Protein AF-A0A645EDQ6-F1 (afdb_monomer_lite)

Organism: NCBI:txid1076179

pLDDT: mean 96.93, std 3.88, range [60.84, 98.81]

Structure (mmCIF, N/CA/C/O backbone):
data_AF-A0A645EDQ6-F1
#
_entry.id   AF-A0A645EDQ6-F1
#
loop_
_atom_site.group_PDB
_atom_site.id
_atom_site.type_symbol
_atom_site.label_atom_id
_atom_site.label_alt_id
_atom_site.label_comp_id
_atom_site.label_asym_id
_atom_site.label_entity_id
_atom_site.label_seq_id
_atom_site.pdbx_PDB_ins_code
_atom_site.Cartn_x
_atom_site.Cartn_y
_atom_site.Cartn_z
_atom_site.occupancy
_atom_site.B_iso_or_equiv
_atom_site.auth_seq_id
_atom_site.auth_comp_id
_atom_site.auth_asym_id
_atom_site.auth_atom_id
_atom_site.pdbx_PDB_model_num
ATOM 1 N N . MET A 1 1 ? 17.575 -6.570 7.666 1.00 84.38 1 MET A N 1
ATOM 2 C CA . MET A 1 1 ? 17.408 -7.574 6.594 1.00 84.38 1 MET A CA 1
ATOM 3 C C . MET A 1 1 ? 17.799 -6.920 5.278 1.00 84.38 1 MET A C 1
ATOM 5 O O . MET A 1 1 ? 17.759 -5.696 5.226 1.00 84.38 1 MET A O 1
ATOM 9 N N . GLU A 1 2 ? 18.234 -7.679 4.274 1.00 92.69 2 GLU A N 1
ATOM 10 C CA . GLU A 1 2 ? 18.511 -7.113 2.944 1.00 92.69 2 GLU A CA 1
ATOM 11 C C . GLU A 1 2 ? 17.199 -6.675 2.265 1.00 92.69 2 GLU A C 1
ATOM 13 O O . GLU A 1 2 ? 16.146 -7.274 2.494 1.00 92.69 2 GLU A O 1
ATOM 18 N N . GLU A 1 3 ? 17.245 -5.603 1.470 1.00 94.38 3 GLU A N 1
ATOM 19 C CA . GLU A 1 3 ? 16.085 -5.091 0.729 1.00 94.38 3 GLU A CA 1
ATOM 20 C C . GLU A 1 3 ? 15.684 -6.086 -0.374 1.00 94.38 3 GLU A C 1
ATOM 22 O O . GLU A 1 3 ? 16.543 -6.594 -1.092 1.00 94.38 3 GLU A O 1
ATOM 27 N N . GLY A 1 4 ? 14.385 -6.354 -0.528 1.00 94.25 4 GLY A N 1
ATOM 28 C CA . GLY A 1 4 ? 13.875 -7.264 -1.561 1.00 94.25 4 GLY A CA 1
ATOM 29 C C . GLY A 1 4 ? 13.808 -8.743 -1.162 1.00 94.25 4 GLY A C 1
ATOM 30 O O . GLY A 1 4 ? 13.457 -9.572 -1.999 1.00 94.25 4 GLY A O 1
ATOM 31 N N . ILE A 1 5 ? 14.093 -9.096 0.099 1.00 95.44 5 ILE A N 1
ATOM 32 C CA . ILE A 1 5 ? 13.776 -10.436 0.615 1.00 95.44 5 ILE A CA 1
ATOM 33 C C . ILE A 1 5 ? 12.263 -10.655 0.533 1.00 95.44 5 ILE A C 1
ATOM 35 O O . ILE A 1 5 ? 11.482 -9.895 1.101 1.00 95.44 5 ILE A O 1
ATOM 39 N N . VAL A 1 6 ? 11.861 -11.723 -0.152 1.00 94.38 6 VAL A N 1
ATOM 40 C CA . VAL A 1 6 ? 10.461 -12.143 -0.238 1.00 94.38 6 VAL A CA 1
ATOM 41 C C . VAL A 1 6 ? 10.099 -12.912 1.027 1.00 94.38 6 VAL A C 1
ATOM 43 O O . VAL A 1 6 ? 10.784 -13.865 1.393 1.00 94.38 6 VAL A O 1
ATOM 46 N N . PHE A 1 7 ? 9.030 -12.495 1.698 1.00 94.50 7 PHE A N 1
ATOM 47 C CA . PHE A 1 7 ? 8.534 -13.182 2.888 1.00 94.50 7 PHE A CA 1
ATOM 48 C C . PHE A 1 7 ? 7.620 -14.350 2.515 1.00 94.50 7 PHE A C 1
ATOM 50 O O . PHE A 1 7 ? 6.866 -14.275 1.543 1.00 94.50 7 PHE A O 1
ATOM 57 N N . ASP A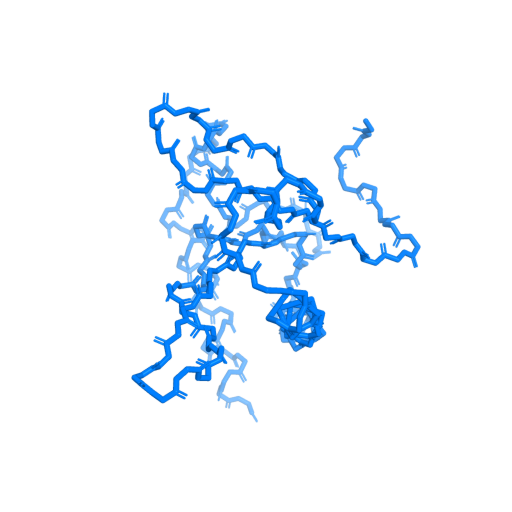 1 8 ? 7.631 -15.397 3.343 1.00 95.56 8 ASP A N 1
ATOM 58 C CA . ASP A 1 8 ? 6.741 -16.558 3.193 1.00 95.56 8 ASP A CA 1
ATOM 59 C C . ASP A 1 8 ? 5.261 -16.201 3.429 1.00 95.56 8 ASP A C 1
ATOM 61 O O . ASP A 1 8 ? 4.361 -16.916 2.987 1.00 95.56 8 ASP A O 1
ATOM 65 N N . ALA A 1 9 ? 5.001 -15.087 4.119 1.00 95.94 9 ALA A N 1
ATOM 66 C CA . ALA A 1 9 ? 3.673 -14.533 4.349 1.00 95.94 9 ALA A CA 1
ATOM 67 C C . ALA A 1 9 ? 3.719 -12.994 4.342 1.00 95.94 9 ALA A C 1
ATOM 69 O O . ALA A 1 9 ? 4.712 -12.419 4.800 1.00 95.94 9 ALA A O 1
ATOM 70 N N . PRO A 1 10 ? 2.661 -12.310 3.861 1.00 96.00 10 PRO A N 1
ATOM 71 C CA . PRO A 1 10 ? 2.576 -10.859 3.957 1.00 96.00 10 PRO A CA 1
ATOM 72 C C . PRO A 1 10 ? 2.504 -10.421 5.424 1.00 96.00 10 PRO A C 1
ATOM 74 O O . PRO A 1 10 ? 1.842 -11.052 6.251 1.00 96.00 10 PRO A O 1
ATOM 77 N N . THR A 1 11 ? 3.170 -9.317 5.739 1.00 96.31 11 THR A N 1
ATOM 78 C CA . THR A 1 11 ? 3.174 -8.703 7.070 1.00 96.31 11 THR A CA 1
ATOM 79 C C . THR A 1 11 ? 2.290 -7.462 7.091 1.00 96.31 11 THR A C 1
ATOM 81 O O . THR A 1 11 ? 2.054 -6.842 6.057 1.00 96.31 11 THR A O 1
ATOM 84 N N . ILE A 1 12 ? 1.816 -7.082 8.276 1.00 97.00 12 ILE A N 1
ATOM 85 C CA . ILE A 1 12 ? 1.085 -5.833 8.491 1.00 97.00 12 ILE A CA 1
ATOM 86 C C . ILE A 1 12 ? 1.672 -5.103 9.693 1.00 97.00 12 ILE A C 1
ATOM 88 O O . ILE A 1 12 ? 1.916 -5.705 10.739 1.00 97.00 12 ILE A O 1
ATOM 92 N N . GLU A 1 13 ? 1.873 -3.803 9.534 1.00 97.38 13 GLU A N 1
ATOM 93 C CA . GLU A 1 13 ? 2.346 -2.899 10.575 1.00 97.38 13 GLU A CA 1
ATOM 94 C C . GLU A 1 13 ? 1.354 -1.741 10.702 1.00 97.38 13 GLU A C 1
ATOM 96 O O . GLU A 1 13 ? 0.776 -1.293 9.710 1.00 97.38 13 GLU A O 1
ATOM 101 N N . PHE A 1 14 ? 1.128 -1.274 11.929 1.00 97.88 14 PHE A N 1
ATOM 102 C CA . PHE A 1 14 ? 0.345 -0.068 12.180 1.00 97.88 14 PHE A CA 1
ATOM 103 C C . PHE A 1 14 ? 1.294 1.069 12.546 1.00 97.88 14 PHE A C 1
ATOM 105 O O . PHE A 1 14 ? 2.262 0.850 13.269 1.00 97.88 14 PHE A O 1
ATOM 112 N N . SER A 1 15 ? 0.961 2.287 12.129 1.00 97.38 15 SER A N 1
ATOM 113 C CA . SER A 1 15 ? 1.644 3.511 12.558 1.00 97.38 15 SER A CA 1
ATOM 114 C C . SER A 1 15 ? 0.633 4.502 13.110 1.00 97.38 15 SER A C 1
ATOM 116 O O . SER A 1 15 ? -0.514 4.565 12.659 1.00 97.38 15 SER A O 1
ATOM 118 N N . TYR A 1 16 ? 1.047 5.277 14.106 1.00 96.94 16 TYR A N 1
ATOM 119 C CA . TYR A 1 16 ? 0.244 6.376 14.612 1.00 96.94 16 TYR A CA 1
ATOM 120 C C . TYR A 1 16 ? 0.429 7.590 13.712 1.00 96.94 16 TYR A C 1
ATOM 122 O O . TYR A 1 16 ? 1.464 8.233 13.802 1.00 96.94 16 TYR A O 1
ATOM 130 N N . LYS A 1 17 ? -0.561 7.927 12.881 1.00 95.75 17 LYS A N 1
ATOM 131 C CA . LYS A 1 17 ? -0.477 9.109 12.012 1.00 95.75 17 LYS A CA 1
ATOM 132 C C . LYS A 1 17 ? -0.396 10.394 12.843 1.00 95.75 17 LYS A C 1
ATOM 134 O O . LYS A 1 17 ? -1.396 10.847 13.404 1.00 95.75 17 LYS A O 1
ATOM 139 N N . SER A 1 18 ? 0.805 10.948 12.948 1.00 95.50 18 SER A N 1
ATOM 140 C CA . SER A 1 18 ? 1.139 12.116 13.749 1.00 95.50 18 SER A CA 1
ATOM 141 C C . SER A 1 18 ? 2.502 12.664 13.326 1.00 95.50 18 SER A C 1
ATOM 143 O O . SER A 1 18 ? 3.518 12.329 13.939 1.00 95.50 18 SER A O 1
ATOM 145 N N . ASP A 1 19 ? 2.509 13.613 12.388 1.00 92.44 19 ASP A N 1
ATOM 146 C CA . ASP A 1 19 ? 3.724 14.300 11.924 1.00 92.44 19 ASP A CA 1
ATOM 147 C C . ASP A 1 19 ? 4.631 14.817 13.066 1.00 92.44 19 ASP A C 1
ATOM 149 O O . ASP A 1 19 ? 5.844 14.636 12.985 1.00 92.44 19 ASP A O 1
ATOM 153 N N . PRO A 1 20 ? 4.114 15.393 14.181 1.00 96.81 20 PRO A N 1
ATOM 154 C CA . PRO A 1 20 ? 4.971 15.840 15.288 1.00 96.81 20 PRO A CA 1
ATOM 155 C C . PRO A 1 20 ? 5.746 14.724 16.000 1.00 96.81 20 PRO A C 1
ATOM 157 O O . PRO A 1 20 ? 6.677 15.014 16.750 1.00 96.81 20 PRO A O 1
ATOM 160 N N . LEU A 1 21 ? 5.321 13.472 15.830 1.00 95.00 21 LEU A N 1
ATOM 161 C CA . LEU A 1 21 ? 5.927 12.288 16.437 1.00 95.00 21 LEU A CA 1
ATOM 162 C C . LEU A 1 21 ? 6.636 11.402 15.407 1.00 95.00 21 LEU A C 1
ATOM 164 O O . LEU A 1 21 ? 7.135 10.351 15.798 1.00 95.00 21 LEU A O 1
ATOM 168 N N . ASP A 1 22 ? 6.686 11.829 14.142 1.00 94.31 22 ASP A N 1
ATOM 169 C CA . ASP A 1 22 ? 7.286 11.079 13.033 1.00 94.31 22 ASP A CA 1
ATOM 170 C C . ASP A 1 22 ? 6.665 9.680 12.853 1.00 94.31 22 ASP A C 1
ATOM 172 O O . ASP A 1 22 ? 7.355 8.669 12.762 1.00 94.31 22 ASP A O 1
ATOM 176 N N . ASP A 1 23 ? 5.328 9.627 12.871 1.00 96.00 23 ASP A N 1
ATOM 177 C CA . ASP A 1 23 ? 4.513 8.437 12.596 1.00 96.00 23 ASP A CA 1
ATOM 178 C C . ASP A 1 23 ? 4.974 7.134 13.289 1.00 96.00 23 ASP A C 1
ATOM 180 O O . ASP A 1 23 ? 5.244 6.122 12.627 1.00 96.00 23 ASP A O 1
ATOM 184 N N . PRO A 1 24 ? 5.057 7.102 14.634 1.00 97.19 24 PRO A N 1
ATOM 185 C CA . PRO A 1 24 ? 5.673 5.987 15.338 1.00 97.19 24 PRO A CA 1
ATOM 186 C C . PRO A 1 24 ? 4.877 4.690 15.154 1.00 97.19 24 PRO A C 1
ATOM 188 O O . PRO A 1 24 ? 3.642 4.688 15.143 1.00 97.19 24 PRO A O 1
ATOM 191 N N . LEU A 1 25 ? 5.594 3.564 15.088 1.00 97.31 25 LEU A N 1
ATOM 192 C CA . LEU A 1 25 ? 4.987 2.237 14.997 1.00 97.31 25 LEU A CA 1
ATOM 193 C C . LEU A 1 25 ? 4.080 1.940 16.199 1.00 97.31 25 LEU A C 1
ATOM 195 O O . LEU A 1 25 ? 4.419 2.179 17.362 1.00 97.31 25 LEU A O 1
ATOM 199 N N . LEU A 1 26 ? 2.940 1.325 15.903 1.00 95.81 26 LEU A N 1
ATOM 200 C CA . LEU A 1 26 ? 1.970 0.827 16.860 1.00 95.81 26 LEU A CA 1
ATOM 201 C C . LEU A 1 26 ? 1.764 -0.677 16.694 1.00 95.81 26 LEU A C 1
ATOM 203 O O . LEU A 1 26 ? 1.818 -1.240 15.605 1.00 95.81 26 LEU A O 1
ATOM 207 N N . ASN A 1 27 ? 1.429 -1.320 17.807 1.00 96.25 27 ASN A N 1
ATOM 208 C CA . ASN A 1 27 ? 0.748 -2.605 17.782 1.00 96.25 27 ASN A CA 1
ATOM 209 C C . ASN A 1 27 ? -0.740 -2.397 18.121 1.00 96.25 27 ASN A C 1
ATOM 211 O O . ASN A 1 27 ? -1.165 -1.313 18.530 1.00 96.25 27 ASN A O 1
ATOM 215 N N . GLU A 1 28 ? -1.530 -3.459 17.992 1.00 96.50 28 GLU A N 1
ATOM 216 C CA . GLU A 1 28 ? -2.964 -3.447 18.309 1.00 96.50 28 GLU A CA 1
ATOM 217 C C . GLU A 1 28 ? -3.258 -2.987 19.747 1.00 96.50 28 GLU A C 1
ATOM 219 O O . GLU A 1 28 ? -4.212 -2.247 19.978 1.00 96.50 28 GLU A O 1
ATOM 224 N N . TYR A 1 29 ? -2.416 -3.355 20.717 1.00 97.25 29 TYR A N 1
ATOM 225 C CA . TYR A 1 29 ? -2.602 -2.951 22.112 1.00 97.25 29 TYR A CA 1
ATOM 226 C C . TYR A 1 29 ? -2.453 -1.443 22.294 1.00 97.25 29 TYR A C 1
ATOM 228 O O . TYR A 1 29 ? -3.221 -0.849 23.051 1.00 97.25 29 TYR A O 1
ATOM 236 N N . HIS A 1 30 ? -1.514 -0.808 21.588 1.00 97.75 30 HIS A N 1
ATOM 237 C CA . HIS A 1 30 ? -1.392 0.646 21.601 1.00 97.75 30 HIS A CA 1
ATOM 238 C C . HIS A 1 30 ? -2.636 1.304 20.995 1.00 97.75 30 HIS A C 1
ATOM 240 O O . HIS A 1 30 ? -3.184 2.224 21.599 1.00 97.75 30 HIS A O 1
ATOM 246 N N . ALA A 1 31 ? -3.122 0.804 19.853 1.00 97.25 31 ALA A N 1
ATOM 247 C CA . ALA A 1 31 ? -4.317 1.339 19.199 1.00 97.25 31 ALA A CA 1
ATOM 248 C C . ALA A 1 31 ? -5.561 1.263 20.104 1.00 97.25 31 ALA A C 1
ATOM 250 O O . ALA A 1 31 ? -6.308 2.240 20.212 1.00 97.25 31 ALA A O 1
ATOM 251 N N . LEU A 1 32 ? -5.739 0.146 20.818 1.00 97.88 32 LEU A N 1
ATOM 252 C CA . LEU A 1 32 ? -6.819 -0.040 21.790 1.00 97.88 32 LEU A CA 1
ATOM 253 C C . LEU A 1 32 ? -6.656 0.864 23.023 1.00 97.88 32 LEU A C 1
ATOM 255 O O . LEU A 1 32 ? -7.613 1.515 23.441 1.00 97.88 32 LEU A O 1
ATOM 259 N N . ALA A 1 33 ? -5.454 0.934 23.604 1.00 97.81 33 ALA A N 1
ATOM 260 C CA . ALA A 1 33 ? -5.185 1.732 24.804 1.00 97.81 33 ALA A CA 1
ATOM 261 C C . ALA A 1 33 ? -5.366 3.239 24.559 1.00 97.81 33 ALA A C 1
ATOM 263 O O . ALA A 1 33 ? -5.902 3.950 25.410 1.00 97.81 33 ALA A O 1
ATOM 264 N N . LEU A 1 34 ? -4.968 3.706 23.374 1.00 97.31 34 LEU A N 1
ATOM 265 C CA . LEU A 1 34 ? -5.153 5.082 22.912 1.00 97.31 34 LEU A CA 1
ATOM 266 C C . LEU A 1 34 ? -6.575 5.355 22.397 1.00 97.31 34 LEU A C 1
ATOM 268 O O . LEU A 1 34 ? -6.895 6.499 22.083 1.00 97.31 34 LEU A O 1
ATOM 272 N N . LYS A 1 35 ? -7.439 4.329 22.340 1.00 97.31 35 LYS A N 1
ATOM 273 C CA . LYS A 1 35 ? -8.821 4.402 21.840 1.00 97.31 35 LYS A CA 1
ATOM 274 C C . LYS A 1 35 ? -8.912 4.929 20.403 1.00 97.31 35 LYS A C 1
ATOM 276 O O . LYS A 1 35 ? -9.859 5.633 20.062 1.00 97.31 35 LYS A O 1
ATOM 281 N N . LEU A 1 36 ? -7.929 4.586 19.569 1.00 96.56 36 LEU A N 1
ATOM 282 C CA . LEU A 1 36 ? -7.890 4.981 18.157 1.00 96.56 36 LEU A CA 1
ATOM 283 C C . LEU A 1 36 ? -8.887 4.172 17.318 1.00 96.56 36 LEU A C 1
ATOM 285 O O . LEU A 1 36 ? -9.459 4.697 16.367 1.00 96.56 36 LEU A O 1
ATOM 289 N N . ALA A 1 37 ? -9.103 2.910 17.691 1.00 97.06 37 ALA A N 1
ATOM 290 C CA . ALA A 1 37 ? -10.055 2.005 17.061 1.00 97.06 37 ALA A CA 1
ATOM 291 C C . ALA A 1 37 ? -10.526 0.939 18.062 1.00 97.06 37 ALA A C 1
ATOM 293 O O . ALA A 1 37 ?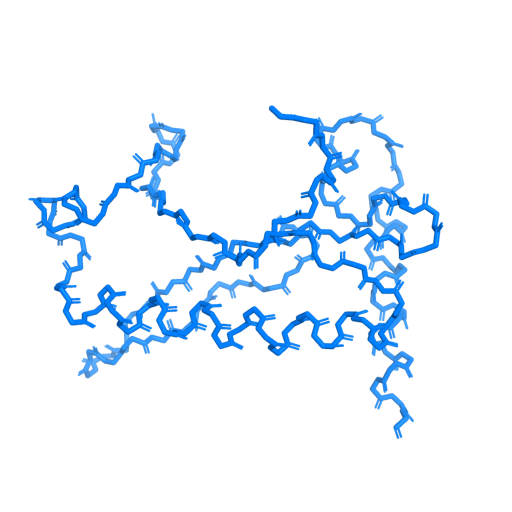 -9.825 0.642 19.036 1.00 97.06 37 ALA A O 1
ATOM 294 N N . THR A 1 38 ? -11.703 0.353 17.835 1.00 98.00 38 THR A N 1
ATOM 295 C CA . THR A 1 38 ? -12.143 -0.845 18.567 1.00 98.00 38 THR A CA 1
ATOM 296 C C . THR A 1 38 ? -11.458 -2.097 18.028 1.00 98.00 38 THR A C 1
ATOM 298 O O . THR A 1 38 ? -10.860 -2.096 16.952 1.00 98.00 38 THR A O 1
ATOM 301 N N . LYS A 1 39 ? -11.568 -3.209 18.760 1.00 98.19 39 LYS A N 1
ATOM 302 C CA . LYS A 1 39 ? -11.010 -4.488 18.314 1.00 98.19 39 LYS A CA 1
ATOM 303 C C . LYS A 1 39 ? -11.650 -4.955 17.004 1.00 98.19 39 LYS A C 1
ATOM 305 O O . LYS A 1 39 ? -10.959 -5.422 16.107 1.00 98.19 39 LYS A O 1
ATOM 310 N N . GLU A 1 40 ? -12.961 -4.789 16.878 1.00 98.31 40 GLU A N 1
ATOM 311 C CA . GLU A 1 40 ? -13.731 -5.153 15.688 1.00 98.31 40 GLU A CA 1
ATOM 312 C C . GLU A 1 40 ? -13.333 -4.301 14.474 1.00 98.31 40 GLU A C 1
ATOM 314 O O . GLU A 1 40 ? -13.209 -4.819 13.361 1.00 98.31 40 GLU A O 1
ATOM 319 N N . GLU A 1 41 ? -13.087 -3.005 14.685 1.00 98.31 41 GLU A N 1
ATOM 320 C CA . GLU A 1 41 ? -12.578 -2.102 13.650 1.00 98.31 41 GLU A CA 1
ATOM 321 C C . GLU A 1 41 ? -11.169 -2.520 13.203 1.00 98.31 41 GLU A C 1
ATOM 323 O O . GLU A 1 41 ? -10.920 -2.617 12.003 1.00 98.31 41 GLU A O 1
ATOM 328 N N . ILE A 1 42 ? -10.272 -2.850 14.140 1.00 98.25 42 ILE A N 1
ATOM 329 C CA . ILE A 1 42 ? -8.907 -3.313 13.835 1.00 98.25 42 ILE A CA 1
ATOM 330 C C . ILE A 1 42 ? -8.926 -4.614 13.022 1.00 98.25 42 ILE A C 1
ATOM 332 O O . ILE A 1 42 ? -8.219 -4.718 12.019 1.00 98.25 42 ILE A O 1
ATOM 336 N N . GLU A 1 43 ? -9.751 -5.594 13.395 1.00 98.38 43 GLU A N 1
ATOM 337 C CA . GLU A 1 43 ? -9.889 -6.838 12.625 1.00 98.38 43 GLU A CA 1
ATOM 338 C C . GLU A 1 43 ? -10.457 -6.589 11.220 1.00 98.38 43 GLU A C 1
ATOM 340 O O . GLU A 1 43 ? -10.008 -7.194 10.243 1.00 98.38 43 GLU A O 1
ATOM 345 N N . THR A 1 44 ? -11.393 -5.644 11.089 1.00 98.50 44 THR A N 1
ATOM 346 C CA . THR A 1 44 ? -11.923 -5.224 9.784 1.00 98.50 44 THR A CA 1
ATOM 347 C C . THR A 1 44 ? -10.841 -4.565 8.926 1.00 98.50 44 THR A C 1
ATOM 349 O O . THR A 1 44 ? -10.701 -4.910 7.753 1.00 98.50 44 THR A O 1
ATOM 352 N N . ILE A 1 45 ? -10.029 -3.678 9.511 1.00 98.44 45 ILE A N 1
ATOM 353 C CA . ILE A 1 45 ? -8.896 -3.026 8.840 1.00 98.44 45 ILE A CA 1
ATOM 354 C C . ILE A 1 45 ? -7.890 -4.067 8.345 1.00 98.44 45 ILE A C 1
ATOM 356 O O . ILE A 1 45 ? -7.518 -4.031 7.175 1.00 98.44 45 ILE A O 1
ATOM 360 N N . LYS A 1 46 ? -7.492 -5.034 9.187 1.00 98.31 46 LYS A N 1
ATOM 361 C CA . LYS A 1 46 ? -6.583 -6.123 8.782 1.00 98.31 46 LYS A CA 1
ATOM 362 C C . LYS A 1 46 ? -7.157 -6.906 7.606 1.00 98.31 46 LYS A C 1
ATOM 364 O O . LYS A 1 46 ? -6.472 -7.107 6.606 1.00 98.31 46 LYS A O 1
ATOM 369 N N . LYS A 1 47 ? -8.429 -7.311 7.699 1.00 98.56 47 LYS A N 1
ATOM 370 C CA . LYS A 1 47 ? -9.122 -8.036 6.627 1.00 98.56 47 LYS A CA 1
ATOM 371 C C . LYS A 1 47 ? -9.095 -7.254 5.313 1.00 98.56 47 LYS A C 1
ATOM 373 O O . LYS A 1 47 ? -8.812 -7.836 4.269 1.00 98.56 47 LYS A O 1
ATOM 378 N N . TYR A 1 48 ? -9.387 -5.956 5.353 1.00 98.62 48 TYR A N 1
ATOM 379 C CA . TYR A 1 48 ? -9.357 -5.111 4.162 1.00 98.62 48 TYR A CA 1
ATOM 380 C C . TYR A 1 48 ? -7.940 -4.909 3.633 1.00 98.62 48 TYR A C 1
ATOM 382 O O . TYR A 1 48 ? -7.747 -5.017 2.430 1.00 98.62 48 TYR A O 1
ATOM 390 N N . ALA A 1 49 ? -6.946 -4.696 4.494 1.00 98.56 49 ALA A N 1
ATOM 391 C CA . ALA A 1 49 ? -5.554 -4.539 4.081 1.00 98.56 49 ALA A CA 1
ATOM 392 C C . ALA A 1 49 ? -5.032 -5.772 3.325 1.00 98.56 49 ALA A C 1
ATOM 394 O O . ALA A 1 49 ? -4.445 -5.625 2.255 1.00 98.56 49 ALA A O 1
ATOM 395 N N . PHE A 1 50 ? -5.312 -6.986 3.815 1.00 98.56 50 PHE A N 1
ATOM 396 C CA . PHE A 1 50 ? -4.936 -8.214 3.104 1.00 98.56 50 PHE A CA 1
ATOM 397 C C . PHE A 1 50 ? -5.726 -8.411 1.801 1.00 98.56 50 PHE A C 1
ATOM 399 O O . PHE A 1 50 ? -5.143 -8.799 0.795 1.00 98.56 50 PHE A O 1
ATOM 406 N N . ALA A 1 51 ? -7.019 -8.072 1.769 1.00 98.56 51 ALA A N 1
ATOM 407 C CA . ALA A 1 51 ? -7.794 -8.126 0.527 1.00 98.56 51 ALA A CA 1
ATOM 408 C C . ALA A 1 51 ? -7.274 -7.130 -0.529 1.00 98.56 51 ALA A C 1
ATOM 410 O O . ALA A 1 51 ? -7.171 -7.469 -1.706 1.00 98.56 51 ALA A O 1
ATOM 411 N N . VAL A 1 52 ? -6.909 -5.914 -0.111 1.00 98.69 52 VAL A N 1
ATOM 412 C CA . VAL A 1 52 ? -6.288 -4.905 -0.980 1.00 98.69 52 VAL A CA 1
ATOM 413 C C . VAL A 1 52 ? -4.925 -5.387 -1.471 1.00 98.69 52 VAL A C 1
ATOM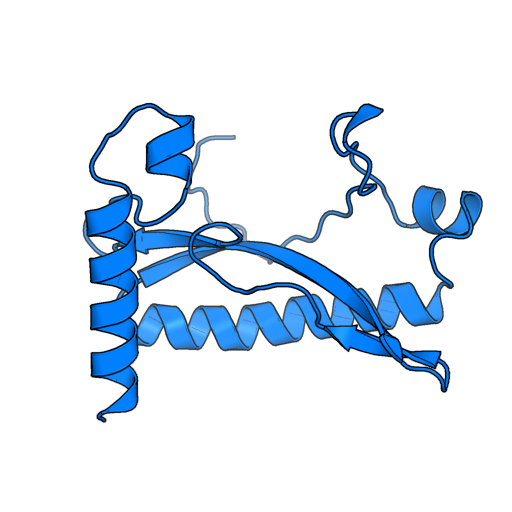 415 O O . VAL A 1 52 ? -4.647 -5.256 -2.659 1.00 98.69 52 VAL A O 1
ATOM 418 N N . ASN A 1 53 ? -4.109 -6.003 -0.606 1.00 98.62 53 ASN A N 1
ATOM 419 C CA . ASN A 1 53 ? -2.844 -6.620 -1.009 1.00 98.62 53 ASN A CA 1
ATOM 420 C C . ASN A 1 53 ? -3.049 -7.625 -2.147 1.00 98.62 53 ASN A C 1
ATOM 422 O O . ASN A 1 53 ? -2.348 -7.549 -3.150 1.00 98.62 53 ASN A O 1
ATOM 426 N N . ASP A 1 54 ? -4.008 -8.540 -2.014 1.00 98.44 54 ASP A N 1
ATOM 427 C CA . ASP A 1 54 ? -4.232 -9.583 -3.017 1.00 98.44 54 ASP A CA 1
ATOM 428 C C . ASP A 1 54 ? -4.654 -8.988 -4.368 1.00 98.44 54 ASP A C 1
ATOM 430 O O . ASP A 1 54 ? -4.120 -9.374 -5.411 1.00 98.44 54 ASP A O 1
ATOM 434 N N . VAL A 1 55 ? -5.550 -7.994 -4.346 1.00 98.44 55 VAL A N 1
ATOM 435 C CA . VAL A 1 55 ? -6.005 -7.284 -5.551 1.00 98.44 55 VAL A CA 1
ATOM 436 C C . VAL A 1 55 ? -4.862 -6.507 -6.203 1.00 98.44 55 VAL A C 1
ATOM 438 O O . VAL A 1 55 ? -4.612 -6.674 -7.396 1.00 98.44 55 VAL A O 1
ATOM 441 N N . LEU A 1 56 ? -4.145 -5.677 -5.439 1.00 98.44 56 LEU A N 1
ATOM 442 C CA . LEU A 1 56 ? -3.073 -4.841 -5.979 1.00 98.44 56 LEU A CA 1
ATOM 443 C C . LEU A 1 56 ? -1.886 -5.681 -6.452 1.00 98.44 56 LEU A C 1
ATOM 445 O O . LEU A 1 56 ? -1.298 -5.374 -7.484 1.00 98.44 56 LEU A O 1
ATOM 449 N N . LYS A 1 57 ? -1.537 -6.757 -5.741 1.00 98.06 57 LYS A N 1
ATOM 450 C CA . LYS A 1 57 ? -0.442 -7.645 -6.140 1.00 98.06 57 LYS A CA 1
ATOM 451 C C . LYS A 1 57 ? -0.734 -8.318 -7.478 1.00 98.06 57 LYS A C 1
ATOM 453 O O . LYS A 1 57 ? 0.155 -8.353 -8.327 1.00 98.06 57 LYS A O 1
ATOM 458 N N . ALA A 1 58 ? -1.952 -8.826 -7.678 1.00 98.19 58 ALA A N 1
ATOM 459 C CA . ALA A 1 58 ? -2.363 -9.399 -8.959 1.00 98.19 58 ALA A CA 1
ATOM 460 C C . ALA A 1 58 ? -2.331 -8.340 -10.072 1.00 98.19 58 ALA A C 1
ATOM 462 O O . ALA A 1 58 ? -1.643 -8.524 -11.073 1.00 98.19 58 ALA A O 1
ATOM 463 N N . PHE A 1 59 ? -2.966 -7.190 -9.834 1.00 98.38 59 PHE A N 1
ATOM 464 C CA . PHE A 1 59 ? -3.020 -6.078 -10.782 1.00 98.38 59 PHE A CA 1
ATOM 465 C C . PHE A 1 59 ? -1.631 -5.605 -11.240 1.00 98.38 59 PHE A C 1
ATOM 467 O O . PHE A 1 59 ? -1.358 -5.485 -12.436 1.00 98.38 59 PHE A O 1
ATOM 474 N N . TRP A 1 60 ? -0.717 -5.361 -10.297 1.00 98.50 60 TRP A N 1
ATOM 475 C CA . TRP A 1 60 ? 0.629 -4.902 -10.632 1.00 98.50 60 TRP A CA 1
ATOM 476 C C . TRP A 1 60 ? 1.454 -5.987 -11.323 1.00 98.50 60 TRP A C 1
ATOM 478 O O . TRP A 1 60 ? 2.205 -5.666 -12.245 1.00 98.50 60 TRP A O 1
ATOM 488 N N . THR A 1 61 ? 1.255 -7.262 -10.966 1.00 97.94 61 THR A N 1
ATOM 489 C CA . THR A 1 61 ? 1.898 -8.388 -11.662 1.00 97.94 61 THR A CA 1
ATOM 490 C C . THR A 1 61 ? 1.531 -8.395 -13.147 1.00 97.94 61 THR A C 1
ATOM 492 O O . THR A 1 61 ? 2.425 -8.502 -13.989 1.00 97.94 61 THR A O 1
ATOM 495 N N . ASP A 1 62 ? 0.254 -8.192 -13.481 1.00 97.94 62 ASP A N 1
ATOM 496 C CA . ASP A 1 62 ? -0.217 -8.117 -14.872 1.00 97.94 62 ASP A CA 1
ATOM 497 C C . ASP A 1 62 ? 0.331 -6.881 -15.609 1.00 97.94 62 ASP A C 1
ATOM 499 O O . ASP A 1 62 ? 0.566 -6.909 -16.819 1.00 97.94 62 ASP A O 1
ATOM 503 N N . CYS A 1 63 ? 0.645 -5.814 -14.870 1.00 98.25 63 CYS A N 1
ATOM 504 C CA . CYS A 1 63 ? 1.341 -4.631 -15.378 1.00 98.25 63 CYS A CA 1
ATOM 505 C C . CYS A 1 63 ? 2.871 -4.808 -15.502 1.00 98.25 63 CYS A C 1
ATOM 507 O O . CYS A 1 63 ? 3.564 -3.870 -15.908 1.00 98.25 63 CYS A O 1
ATOM 509 N N . GLY A 1 64 ? 3.437 -5.965 -15.138 1.00 98.31 64 GLY A N 1
ATOM 510 C CA . GLY A 1 64 ? 4.888 -6.183 -15.097 1.00 98.31 64 GLY A CA 1
ATOM 511 C C . GLY A 1 64 ? 5.599 -5.364 -14.013 1.00 98.31 64 GLY A C 1
ATOM 512 O O . GLY A 1 64 ? 6.738 -4.928 -14.210 1.00 98.31 64 GLY A O 1
ATOM 513 N N . VAL A 1 65 ? 4.905 -5.101 -12.906 1.00 98.69 65 VAL A N 1
ATOM 514 C CA . VAL A 1 65 ? 5.380 -4.350 -11.743 1.00 98.69 65 VAL A CA 1
ATOM 515 C C . VAL A 1 65 ? 5.268 -5.225 -10.494 1.00 98.69 65 VAL A C 1
ATOM 517 O O . VAL A 1 65 ? 4.248 -5.852 -10.221 1.00 98.69 65 VAL A O 1
ATOM 520 N N . THR A 1 66 ? 6.321 -5.247 -9.691 1.00 98.56 66 THR A N 1
ATOM 521 C CA . THR A 1 66 ? 6.329 -5.890 -8.381 1.00 98.56 66 THR A CA 1
ATOM 522 C C . THR A 1 66 ? 5.841 -4.890 -7.337 1.00 98.56 66 THR A C 1
ATOM 524 O O . THR A 1 66 ? 6.494 -3.872 -7.103 1.00 98.56 66 THR A O 1
ATOM 527 N N . LEU A 1 67 ? 4.716 -5.194 -6.686 1.00 98.62 67 LEU A N 1
ATOM 528 C CA . LEU A 1 67 ? 4.275 -4.499 -5.475 1.00 98.62 67 LEU A CA 1
ATOM 529 C C . LEU A 1 67 ? 5.118 -4.983 -4.289 1.00 98.62 67 LEU A C 1
ATOM 531 O O . LEU A 1 67 ? 4.984 -6.135 -3.874 1.00 98.62 67 LEU A O 1
ATOM 535 N N . VAL A 1 68 ? 5.996 -4.122 -3.774 1.00 98.38 68 VAL A N 1
ATOM 536 C CA . VAL A 1 68 ? 6.908 -4.460 -2.668 1.00 98.38 68 VAL A CA 1
ATOM 537 C C . VAL A 1 68 ? 6.208 -4.297 -1.325 1.00 98.38 68 VAL A C 1
ATOM 539 O O . VAL A 1 68 ? 6.184 -5.226 -0.523 1.00 98.38 68 VAL A O 1
ATOM 542 N N . ASP A 1 69 ? 5.605 -3.132 -1.108 1.00 98.62 69 ASP A N 1
ATOM 543 C CA . ASP A 1 69 ? 4.768 -2.806 0.042 1.00 98.62 69 ASP A CA 1
ATOM 544 C C . ASP A 1 69 ? 3.887 -1.590 -0.287 1.00 98.62 69 ASP A C 1
ATOM 546 O O . ASP A 1 69 ? 4.043 -0.959 -1.339 1.00 98.62 69 ASP A O 1
ATOM 550 N N . PHE A 1 70 ? 2.932 -1.282 0.589 1.00 98.69 70 PHE A N 1
ATOM 551 C CA . PHE A 1 70 ? 2.069 -0.113 0.457 1.00 98.69 70 PHE A CA 1
ATOM 552 C C . PHE A 1 70 ? 1.494 0.322 1.810 1.00 98.69 70 PHE A C 1
ATOM 554 O O . PHE A 1 70 ? 1.393 -0.468 2.750 1.00 98.69 70 PHE A O 1
ATOM 561 N N . LYS A 1 71 ? 1.085 1.590 1.894 1.00 98.56 71 LYS A N 1
ATOM 562 C CA . LYS A 1 71 ? 0.406 2.197 3.046 1.00 98.56 71 LYS A CA 1
ATOM 563 C C . LYS A 1 71 ? -1.057 2.459 2.698 1.00 98.56 71 LYS A C 1
ATOM 565 O O . LYS A 1 71 ? -1.347 3.027 1.651 1.00 98.56 71 LYS A O 1
ATOM 570 N N . LEU A 1 72 ? -1.965 2.119 3.611 1.00 98.56 72 LEU A N 1
ATOM 571 C CA . LEU A 1 72 ? -3.386 2.465 3.526 1.00 98.56 72 LEU A CA 1
ATOM 572 C C . LEU A 1 72 ? -3.795 3.363 4.690 1.00 98.56 72 LEU A C 1
ATOM 574 O O . LEU A 1 72 ? -3.241 3.261 5.785 1.00 98.56 72 LEU A O 1
ATOM 578 N N . GLU A 1 73 ? -4.826 4.172 4.475 1.00 98.38 73 GLU A N 1
ATOM 579 C CA . GLU A 1 73 ? -5.532 4.871 5.546 1.00 98.38 73 GLU A CA 1
ATOM 580 C C . GLU A 1 73 ? -7.015 4.528 5.502 1.00 98.38 73 GLU A C 1
ATOM 582 O O . GLU A 1 73 ? -7.620 4.419 4.435 1.00 98.38 73 GLU A O 1
ATOM 587 N N . PHE A 1 74 ? -7.604 4.351 6.681 1.00 98.25 74 PHE A N 1
ATOM 588 C CA . PHE A 1 74 ? -9.010 4.008 6.824 1.00 98.25 74 PHE A CA 1
ATOM 589 C C . PHE A 1 74 ? -9.738 5.111 7.577 1.00 98.25 74 PHE A C 1
ATOM 591 O O . PHE A 1 74 ? -9.240 5.652 8.564 1.00 98.25 74 PHE A O 1
ATOM 598 N N . GLY A 1 75 ? -10.940 5.418 7.107 1.00 97.25 75 GLY A N 1
ATOM 599 C CA . GLY A 1 75 ? -11.871 6.322 7.760 1.00 97.25 75 GLY A CA 1
ATOM 600 C C . GLY A 1 75 ? -13.126 5.593 8.217 1.00 97.25 75 GLY A C 1
ATOM 601 O O . GLY A 1 75 ? -13.293 4.389 8.000 1.00 97.25 75 GLY A O 1
ATOM 602 N N . LYS A 1 76 ? -14.037 6.354 8.825 1.00 97.56 76 LYS A N 1
ATOM 603 C CA . LYS A 1 76 ? -15.388 5.896 9.143 1.00 97.56 76 LYS A CA 1
ATOM 604 C C . LYS A 1 76 ? -16.418 6.768 8.455 1.00 97.56 76 LYS A C 1
ATOM 606 O O . LYS A 1 76 ? -16.315 7.994 8.477 1.00 97.56 76 LYS A O 1
ATOM 611 N N . THR A 1 77 ? -17.414 6.129 7.866 1.00 97.81 77 THR A N 1
ATOM 612 C CA . THR A 1 77 ? -18.622 6.800 7.389 1.00 97.81 77 THR A CA 1
ATOM 613 C C . THR A 1 77 ? -19.464 7.292 8.571 1.00 97.81 77 THR A C 1
ATOM 615 O O . THR A 1 77 ? -19.227 6.939 9.729 1.00 97.81 77 THR A O 1
ATOM 618 N N . SER A 1 78 ? -20.474 8.120 8.295 1.00 97.19 78 SER A N 1
ATOM 619 C CA . SER A 1 78 ? -21.350 8.700 9.326 1.00 97.19 78 SER A CA 1
ATOM 620 C C . SER A 1 78 ? -22.135 7.665 10.140 1.00 97.19 78 SER A C 1
ATOM 622 O O . SER A 1 78 ? -22.519 7.944 11.271 1.00 97.19 78 SER A O 1
ATOM 624 N N . ASP A 1 79 ? -22.386 6.487 9.570 1.00 96.56 79 ASP A N 1
ATOM 625 C CA . ASP A 1 79 ? -23.026 5.338 10.219 1.00 96.56 79 ASP A CA 1
ATOM 626 C C . ASP A 1 79 ? -22.021 4.382 10.893 1.00 96.56 79 ASP A C 1
ATOM 628 O O . ASP A 1 79 ? -22.418 3.365 11.457 1.00 96.56 79 ASP A O 1
ATOM 632 N N . GLY A 1 80 ? -20.728 4.723 10.888 1.00 95.75 80 GLY A N 1
ATOM 633 C CA . GLY A 1 80 ? -19.673 4.002 11.598 1.00 95.75 80 GLY A CA 1
ATOM 634 C C . GLY A 1 80 ? -19.007 2.874 10.811 1.00 95.75 80 GLY A C 1
ATOM 635 O O . GLY A 1 80 ? -18.169 2.174 11.378 1.00 95.75 80 GLY A O 1
ATOM 636 N N . ALA A 1 81 ? -19.327 2.686 9.527 1.00 97.75 81 ALA A N 1
ATOM 637 C CA . ALA A 1 81 ? -18.665 1.674 8.711 1.00 97.75 81 ALA A CA 1
ATOM 638 C C . ALA A 1 81 ? -17.215 2.075 8.392 1.00 97.75 81 ALA A C 1
ATOM 640 O O . ALA A 1 81 ? -16.935 3.204 7.983 1.00 97.75 81 ALA A O 1
ATOM 641 N N . VAL A 1 82 ? -16.286 1.130 8.561 1.00 98.31 82 VAL A N 1
ATOM 642 C CA . VAL A 1 82 ? -14.880 1.298 8.167 1.00 98.31 82 VAL A CA 1
ATOM 643 C C . VAL A 1 82 ? -14.783 1.297 6.644 1.00 98.31 82 VAL A C 1
ATOM 645 O O . VAL A 1 82 ? -15.300 0.391 5.988 1.00 98.31 82 VAL A O 1
ATOM 648 N N . VAL A 1 83 ? -14.083 2.283 6.086 1.00 98.31 83 VAL A N 1
ATOM 649 C CA . VAL A 1 83 ? -13.876 2.424 4.641 1.00 98.31 83 VAL A CA 1
ATOM 650 C C . VAL A 1 8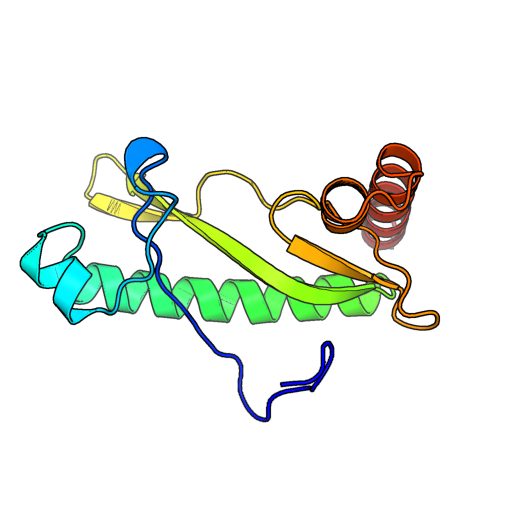3 ? -12.419 2.755 4.338 1.00 98.31 83 VAL A C 1
ATOM 652 O O . VAL A 1 83 ? -11.776 3.490 5.090 1.00 98.31 83 VAL A O 1
ATOM 655 N N . LEU A 1 84 ? -11.895 2.201 3.244 1.00 98.12 84 LEU A N 1
ATOM 656 C CA . LEU A 1 84 ? -10.603 2.612 2.699 1.00 98.12 84 LEU A CA 1
ATOM 657 C C . LEU A 1 84 ? -10.699 4.060 2.194 1.00 98.12 84 LEU A C 1
ATOM 659 O O . LEU A 1 84 ? -11.675 4.418 1.536 1.00 98.12 84 LEU A O 1
ATOM 663 N N . ALA A 1 85 ? -9.704 4.879 2.512 1.00 97.00 85 ALA A N 1
ATOM 664 C CA . ALA A 1 85 ? -9.651 6.296 2.171 1.00 97.00 85 ALA A CA 1
ATOM 665 C C . ALA A 1 85 ? -8.268 6.672 1.601 1.00 97.00 85 ALA A C 1
ATOM 667 O O . ALA A 1 85 ? -7.520 5.797 1.164 1.00 97.00 85 ALA A O 1
ATOM 668 N N . ASP A 1 86 ? -7.949 7.971 1.621 1.00 97.00 86 ASP A N 1
ATOM 669 C CA . ASP A 1 86 ? -6.691 8.546 1.125 1.00 97.00 86 ASP A CA 1
ATOM 670 C C . ASP A 1 86 ? -6.429 8.163 -0.344 1.00 97.00 86 ASP A C 1
ATOM 672 O O . ASP A 1 86 ? -7.343 8.253 -1.170 1.00 97.00 86 ASP A O 1
ATOM 676 N N . GLU A 1 87 ? -5.206 7.758 -0.686 1.00 97.75 87 GLU A N 1
ATOM 677 C CA . GLU A 1 87 ? -4.801 7.448 -2.052 1.00 97.75 87 GLU A CA 1
ATOM 678 C C . GLU A 1 87 ? -3.994 6.147 -2.165 1.00 97.75 87 GLU A C 1
ATOM 680 O O . GLU A 1 87 ? -3.272 5.733 -1.255 1.00 97.75 87 GLU A O 1
ATOM 685 N N . ILE A 1 88 ? -4.075 5.531 -3.346 1.00 97.75 88 ILE A N 1
ATOM 686 C CA . ILE A 1 88 ? -3.206 4.433 -3.776 1.00 97.75 88 ILE A CA 1
ATOM 687 C C . ILE A 1 88 ? -2.430 4.938 -4.991 1.00 97.75 88 ILE A C 1
ATOM 689 O O . ILE A 1 88 ? -2.996 5.119 -6.070 1.00 97.75 88 ILE A O 1
ATOM 693 N N . SER A 1 89 ? -1.145 5.212 -4.798 1.00 98.25 89 SER A N 1
ATOM 694 C CA . SER A 1 89 ? -0.291 5.887 -5.775 1.00 98.25 89 SER A CA 1
ATOM 695 C C . SER A 1 89 ? 1.165 5.412 -5.638 1.00 98.25 89 SER A C 1
ATOM 697 O O . SER A 1 89 ? 1.501 4.736 -4.662 1.00 98.25 89 SER A O 1
ATOM 699 N N . PRO A 1 90 ? 2.077 5.793 -6.553 1.00 98.44 90 PRO A N 1
ATOM 700 C CA . PRO A 1 90 ? 3.515 5.587 -6.348 1.00 98.44 90 PRO A CA 1
ATOM 701 C C . PRO A 1 90 ? 4.094 6.382 -5.156 1.00 98.44 90 PRO A C 1
ATOM 703 O O . PRO A 1 90 ? 5.244 6.170 -4.772 1.00 98.44 90 PRO A O 1
ATOM 706 N N . ASP A 1 91 ? 3.315 7.283 -4.544 1.00 98.12 91 ASP A N 1
ATOM 707 C CA . ASP A 1 91 ? 3.664 7.944 -3.282 1.00 98.12 91 ASP A CA 1
ATOM 708 C C . ASP A 1 91 ? 3.449 7.022 -2.070 1.00 98.12 91 ASP A C 1
ATOM 710 O O . ASP A 1 91 ? 4.241 7.061 -1.117 1.00 98.12 91 ASP A O 1
ATOM 714 N N . THR A 1 92 ? 2.403 6.187 -2.118 1.00 98.25 92 THR A N 1
ATOM 715 C CA . THR A 1 92 ? 1.975 5.297 -1.025 1.00 98.25 92 THR A CA 1
ATOM 716 C C . THR A 1 92 ? 2.293 3.820 -1.251 1.00 98.25 92 THR A C 1
ATOM 718 O O . THR A 1 92 ? 2.160 3.035 -0.314 1.00 98.25 92 THR A O 1
ATOM 721 N N . CYS A 1 93 ? 2.758 3.437 -2.441 1.00 98.69 93 CYS A N 1
ATOM 722 C CA . CYS A 1 93 ? 3.187 2.082 -2.792 1.00 98.69 93 CYS A CA 1
ATOM 723 C C . CYS A 1 93 ? 4.659 2.072 -3.213 1.00 98.69 93 CYS A C 1
ATOM 725 O O . CYS A 1 93 ? 5.063 2.907 -4.020 1.00 98.69 93 CYS A O 1
ATOM 727 N N . ARG A 1 94 ? 5.443 1.089 -2.756 1.00 98.75 94 ARG A N 1
ATOM 728 C CA . ARG A 1 94 ? 6.741 0.773 -3.370 1.00 98.75 94 ARG A CA 1
ATOM 729 C C . ARG A 1 94 ? 6.530 -0.162 -4.554 1.00 98.75 94 ARG A C 1
ATOM 731 O O . ARG A 1 94 ? 6.025 -1.275 -4.398 1.00 98.75 94 ARG A O 1
ATOM 738 N N . LEU A 1 95 ? 6.911 0.305 -5.738 1.00 98.81 95 LEU A N 1
ATOM 739 C CA . LEU A 1 95 ? 6.618 -0.323 -7.023 1.00 98.81 95 LEU A CA 1
ATOM 740 C C . LEU A 1 95 ? 7.918 -0.496 -7.787 1.00 98.81 95 LEU A C 1
ATOM 742 O O . LEU A 1 95 ? 8.578 0.489 -8.111 1.00 98.81 95 LEU A O 1
ATOM 746 N N . TRP A 1 96 ? 8.301 -1.732 -8.083 1.00 98.69 96 TRP A N 1
ATOM 747 C CA . TRP A 1 96 ? 9.528 -2.003 -8.830 1.00 98.69 96 TRP A CA 1
ATOM 748 C C . TRP A 1 96 ? 9.215 -2.626 -10.181 1.00 98.69 96 TRP A C 1
ATOM 750 O O . TRP A 1 96 ? 8.304 -3.440 -10.297 1.00 98.69 96 TRP A O 1
ATOM 760 N N . ASP A 1 97 ? 9.992 -2.303 -11.208 1.00 98.62 97 ASP A N 1
ATOM 761 C CA . ASP A 1 97 ? 9.945 -3.056 -12.456 1.00 98.62 97 ASP A CA 1
ATOM 762 C C . ASP A 1 97 ? 10.292 -4.530 -12.191 1.00 98.62 97 ASP A C 1
ATOM 764 O O . ASP A 1 97 ? 11.336 -4.837 -11.611 1.00 98.62 97 ASP A O 1
ATOM 768 N N . SER A 1 98 ? 9.440 -5.462 -12.622 1.00 98.12 98 SER A N 1
ATOM 769 C CA . SER A 1 98 ? 9.623 -6.881 -12.289 1.00 98.12 98 SER A CA 1
ATOM 770 C C . SER A 1 98 ? 10.828 -7.542 -12.965 1.00 98.12 98 SER A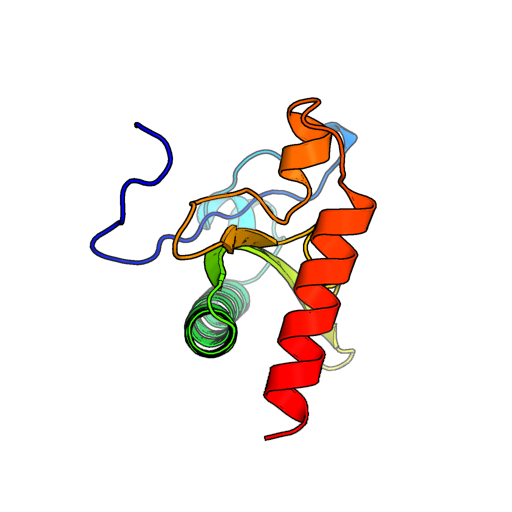 C 1
ATOM 772 O O . SER A 1 98 ? 11.192 -8.651 -12.583 1.00 98.12 98 SER A O 1
ATOM 774 N N . LYS A 1 99 ? 11.438 -6.917 -13.981 1.00 98.00 99 LYS A N 1
ATOM 775 C CA . LYS A 1 99 ? 12.597 -7.470 -14.701 1.00 98.00 99 LYS A CA 1
ATOM 776 C C . LYS A 1 99 ? 13.902 -6.822 -14.266 1.00 98.00 99 LYS A C 1
ATOM 778 O O . LYS A 1 99 ? 14.902 -7.517 -14.114 1.00 98.00 99 LYS A O 1
ATOM 783 N N . THR A 1 100 ? 13.910 -5.500 -14.129 1.00 97.94 100 THR A N 1
ATOM 784 C CA . THR A 1 100 ? 15.123 -4.726 -13.832 1.00 97.94 100 THR A CA 1
ATOM 785 C C . THR A 1 100 ? 15.266 -4.395 -12.352 1.00 97.94 100 THR A C 1
ATOM 787 O O . THR A 1 100 ? 16.350 -3.995 -11.931 1.00 97.94 100 THR A O 1
ATOM 790 N N . HIS A 1 101 ? 14.192 -4.553 -11.570 1.00 97.00 101 HIS A N 1
ATOM 791 C CA . HIS A 1 101 ? 14.068 -4.072 -10.191 1.00 97.00 101 HIS A CA 1
ATOM 792 C C . HIS A 1 101 ? 14.284 -2.555 -10.061 1.00 97.00 101 HIS A C 1
ATOM 794 O O . HIS A 1 101 ? 14.622 -2.050 -8.987 1.00 97.00 101 HIS A O 1
ATOM 800 N N . GLU A 1 102 ? 14.088 -1.812 -11.154 1.00 97.88 102 GLU A N 1
ATOM 801 C CA . GLU A 1 102 ? 14.086 -0.357 -11.119 1.00 97.88 102 GLU A CA 1
ATOM 802 C C . GLU A 1 102 ? 12.936 0.142 -10.240 1.00 97.88 102 GLU A C 1
ATOM 804 O O . GLU A 1 102 ? 11.798 -0.290 -10.393 1.00 97.88 102 GLU A O 1
ATOM 809 N N . LYS A 1 103 ? 13.234 1.074 -9.331 1.00 98.56 103 LYS A N 1
ATOM 810 C CA . LYS A 1 103 ? 12.235 1.717 -8.474 1.00 98.56 103 LYS A CA 1
ATOM 811 C C . LYS A 1 103 ? 11.398 2.686 -9.300 1.00 98.56 103 LYS A C 1
ATOM 813 O O . LYS A 1 103 ? 11.961 3.581 -9.935 1.00 98.56 103 LYS A O 1
ATOM 818 N N . LEU A 1 104 ? 10.081 2.520 -9.261 1.00 98.69 104 LEU A N 1
ATOM 819 C CA . LEU A 1 104 ? 9.086 3.310 -9.991 1.00 98.69 104 LEU A CA 1
ATOM 820 C C . LEU A 1 104 ? 8.224 4.177 -9.052 1.00 98.69 104 LEU A C 1
ATOM 822 O O . LEU A 1 104 ? 7.158 4.650 -9.435 1.00 98.69 104 LEU A O 1
ATOM 826 N N . ASP A 1 105 ? 8.685 4.371 -7.818 1.00 98.62 105 ASP A N 1
ATOM 827 C CA . ASP A 1 105 ? 7.950 5.005 -6.724 1.00 98.62 105 ASP A CA 1
ATOM 828 C C . ASP A 1 105 ? 8.736 6.144 -6.051 1.00 98.62 105 ASP A C 1
ATOM 830 O O . ASP A 1 105 ? 9.849 6.505 -6.457 1.00 98.62 105 ASP A O 1
ATOM 834 N N . LYS A 1 106 ? 8.154 6.721 -4.997 1.00 98.25 106 LYS A N 1
ATOM 835 C CA . LYS A 1 106 ? 8.720 7.843 -4.237 1.00 98.25 106 LYS A CA 1
ATOM 836 C C . LYS A 1 106 ? 10.101 7.574 -3.638 1.00 98.25 106 LYS A C 1
ATOM 838 O O . LYS A 1 106 ? 10.801 8.533 -3.307 1.00 98.25 106 LYS A O 1
ATOM 843 N N . ASP A 1 107 ? 10.563 6.325 -3.531 1.00 98.19 107 ASP A N 1
ATOM 844 C CA . ASP A 1 107 ? 11.947 6.041 -3.137 1.00 98.19 107 ASP A CA 1
ATOM 845 C C . ASP A 1 107 ? 12.970 6.694 -4.074 1.00 98.19 107 ASP A C 1
ATOM 847 O O . ASP A 1 107 ? 14.060 7.040 -3.619 1.00 98.19 107 ASP A O 1
ATOM 851 N N . ARG A 1 108 ? 12.620 6.955 -5.341 1.00 98.25 108 ARG A N 1
ATOM 852 C CA . ARG A 1 108 ? 13.486 7.727 -6.242 1.00 98.25 108 ARG A CA 1
ATOM 853 C C . ARG A 1 108 ? 13.763 9.138 -5.726 1.00 98.25 108 ARG A C 1
ATOM 855 O O . ARG A 1 108 ? 14.873 9.632 -5.890 1.00 98.25 108 ARG A O 1
ATOM 862 N N . PHE A 1 109 ? 12.774 9.768 -5.091 1.00 97.88 109 PHE A N 1
ATOM 863 C CA . PHE A 1 109 ? 12.948 11.049 -4.409 1.00 97.88 109 PHE A CA 1
ATOM 864 C C . PHE A 1 109 ? 13.697 10.864 -3.087 1.00 97.88 109 PHE A C 1
ATOM 866 O O . PHE A 1 109 ? 14.691 11.539 -2.854 1.00 97.88 109 PHE A O 1
ATOM 873 N N . ARG A 1 110 ? 13.271 9.905 -2.247 1.00 97.19 110 ARG A N 1
ATOM 874 C CA . ARG A 1 110 ? 13.866 9.678 -0.911 1.00 97.19 110 ARG A CA 1
ATOM 875 C C . ARG A 1 110 ? 15.361 9.350 -0.957 1.00 97.19 110 ARG A C 1
ATOM 877 O O . ARG A 1 110 ? 16.052 9.553 0.035 1.00 97.19 110 ARG A O 1
ATOM 884 N N . ARG A 1 111 ? 15.835 8.786 -2.070 1.00 96.62 111 ARG A N 1
ATOM 885 C CA . ARG A 1 111 ? 17.217 8.330 -2.265 1.00 96.62 111 ARG A CA 1
ATOM 886 C C . ARG A 1 111 ? 17.962 9.112 -3.354 1.00 96.62 111 ARG A C 1
ATOM 888 O O . ARG A 1 111 ? 18.954 8.605 -3.868 1.00 96.62 111 ARG A O 1
ATOM 895 N N . ASP A 1 112 ? 17.468 10.292 -3.740 1.00 96.94 112 ASP A N 1
ATOM 896 C CA . ASP A 1 112 ? 18.102 11.189 -4.719 1.00 96.94 112 ASP A CA 1
ATOM 897 C C . ASP A 1 112 ? 18.471 10.515 -6.063 1.00 96.94 112 ASP A C 1
ATOM 899 O O . ASP A 1 112 ? 19.503 10.796 -6.672 1.00 96.94 112 ASP A O 1
ATOM 903 N N . MET A 1 113 ? 17.618 9.610 -6.556 1.00 97.31 113 MET A N 1
ATOM 904 C CA . MET A 1 113 ? 17.860 8.827 -7.781 1.00 97.31 113 MET A CA 1
ATOM 905 C C . MET A 1 113 ? 17.474 9.569 -9.074 1.00 97.31 113 MET A C 1
ATOM 907 O O . MET A 1 113 ? 17.767 9.089 -10.170 1.00 97.31 113 MET A O 1
ATOM 911 N N . GLY A 1 114 ? 16.781 10.709 -8.966 1.00 96.44 114 GLY A N 1
ATOM 912 C CA . GLY A 1 114 ? 16.228 11.456 -10.104 1.00 96.44 114 GLY A CA 1
ATOM 913 C C . GLY A 1 114 ? 15.102 10.716 -10.845 1.00 96.44 114 GLY A C 1
ATOM 914 O O . GLY A 1 114 ? 14.756 9.584 -10.511 1.00 96.44 114 GLY A O 1
ATOM 915 N N . GLY A 1 115 ? 14.504 11.350 -11.861 1.00 97.25 115 GLY A N 1
ATOM 916 C CA . GLY A 1 115 ? 13.501 10.712 -12.737 1.00 97.25 115 GLY A CA 1
ATOM 917 C C . GLY A 1 115 ? 12.189 10.314 -12.046 1.00 97.25 115 GLY A C 1
ATOM 918 O O . GLY A 1 115 ? 11.580 9.318 -12.418 1.00 97.25 115 GLY A O 1
ATOM 919 N N . VAL A 1 116 ? 11.773 11.048 -11.007 1.00 97.12 116 VAL A N 1
ATOM 920 C CA . VAL A 1 116 ? 10.547 10.746 -10.242 1.00 97.12 116 VAL A CA 1
ATOM 921 C C . VAL A 1 116 ? 9.306 10.859 -11.132 1.00 97.12 116 VAL A C 1
ATOM 923 O O . VAL A 1 116 ? 8.507 9.931 -11.195 1.00 97.12 116 VAL A O 1
ATOM 926 N N . GLU A 1 117 ? 9.174 11.963 -11.872 1.00 97.69 117 GLU A N 1
ATOM 927 C CA . GLU A 1 117 ? 8.035 12.181 -12.773 1.00 97.69 117 GLU A CA 1
ATOM 928 C C . GLU A 1 117 ? 7.984 11.138 -13.898 1.00 97.69 117 GLU A C 1
ATOM 930 O O . GLU A 1 117 ? 6.913 10.609 -14.192 1.00 97.69 117 GLU A O 1
ATOM 935 N N . ASP A 1 118 ? 9.139 10.780 -14.470 1.00 98.25 118 ASP A N 1
ATOM 936 C CA . ASP A 1 118 ? 9.239 9.754 -15.514 1.00 98.25 118 ASP A CA 1
ATOM 937 C C . ASP A 1 118 ? 8.809 8.375 -14.998 1.00 98.25 118 ASP A C 1
ATOM 939 O O . ASP A 1 118 ? 8.066 7.660 -15.672 1.00 98.25 118 ASP A O 1
ATOM 943 N N . ALA A 1 119 ? 9.220 8.015 -13.779 1.00 98.31 119 ALA A N 1
ATOM 944 C CA . ALA A 1 119 ? 8.786 6.785 -13.126 1.00 98.31 119 ALA A CA 1
ATOM 945 C C . ALA A 1 119 ? 7.262 6.746 -12.936 1.00 98.31 119 ALA A C 1
ATOM 947 O O . ALA A 1 119 ? 6.622 5.739 -13.241 1.00 98.31 119 ALA A O 1
ATOM 948 N N . TYR A 1 120 ? 6.658 7.854 -12.505 1.00 98.44 120 TYR A N 1
ATOM 949 C CA . TYR A 1 120 ? 5.212 7.929 -12.280 1.00 98.44 120 TYR A CA 1
ATOM 950 C C . TYR A 1 120 ? 4.450 7.895 -13.612 1.00 98.44 120 TYR A C 1
ATOM 952 O O . TYR A 1 120 ? 3.401 7.254 -13.718 1.00 98.44 120 TYR A O 1
ATOM 960 N N . ALA A 1 121 ? 4.992 8.533 -14.654 1.00 98.44 121 ALA A N 1
ATOM 961 C CA . ALA A 1 121 ? 4.457 8.462 -16.009 1.00 98.44 121 ALA A CA 1
ATOM 962 C C . ALA A 1 121 ? 4.525 7.036 -16.578 1.00 98.44 121 ALA A C 1
ATOM 964 O O . ALA A 1 121 ? 3.579 6.597 -17.237 1.00 98.44 121 ALA A O 1
ATOM 965 N N . GLU A 1 122 ? 5.596 6.290 -16.296 1.00 98.44 122 GLU A N 1
ATOM 966 C CA . GLU A 1 122 ? 5.724 4.886 -16.690 1.00 98.44 122 GLU A CA 1
ATOM 967 C C . GLU A 1 122 ? 4.709 3.996 -15.956 1.00 98.44 122 GLU A C 1
ATOM 969 O O . GLU A 1 122 ? 4.046 3.186 -16.607 1.00 98.44 122 GLU A O 1
ATOM 974 N N . VAL A 1 123 ? 4.494 4.193 -14.648 1.00 98.31 123 VAL A N 1
ATOM 975 C CA . VAL A 1 123 ? 3.427 3.497 -13.901 1.00 98.31 123 VAL A CA 1
ATOM 976 C C . VAL A 1 123 ? 2.060 3.772 -14.531 1.00 98.31 123 VAL A C 1
ATOM 978 O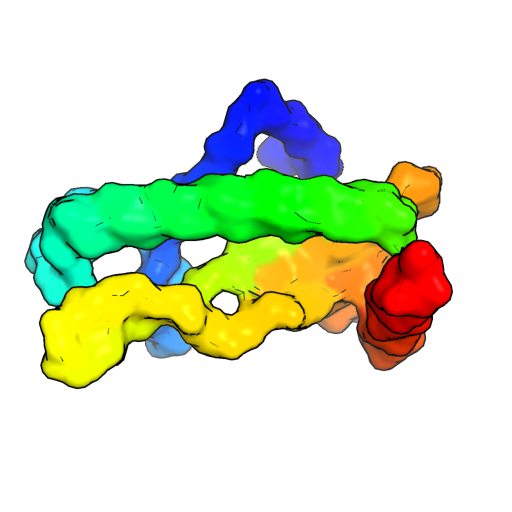 O . VAL A 1 123 ? 1.338 2.837 -14.873 1.00 98.31 123 VAL A O 1
ATOM 981 N N . MET A 1 124 ? 1.725 5.044 -14.771 1.00 98.06 124 MET A N 1
ATOM 982 C CA . MET A 1 124 ? 0.468 5.448 -15.413 1.00 98.06 124 MET A CA 1
ATOM 983 C C . MET A 1 124 ? 0.302 4.831 -16.810 1.00 98.06 124 MET A C 1
ATOM 985 O O . MET A 1 124 ? -0.792 4.407 -17.185 1.00 98.06 124 MET A O 1
ATOM 989 N N . LYS A 1 125 ? 1.380 4.779 -17.599 1.00 98.31 125 LYS A N 1
ATOM 990 C CA . LYS A 1 125 ? 1.378 4.179 -18.936 1.00 98.31 125 LYS A CA 1
ATOM 991 C C . LYS A 1 125 ? 1.080 2.680 -18.880 1.00 98.31 125 LYS A C 1
ATOM 993 O O . LYS A 1 125 ? 0.268 2.217 -19.677 1.00 98.31 125 LYS A O 1
ATOM 998 N N . ARG A 1 126 ? 1.694 1.937 -17.951 1.00 98.06 126 ARG A N 1
ATOM 999 C CA . ARG A 1 126 ? 1.426 0.499 -17.752 1.00 98.06 126 ARG A CA 1
ATOM 1000 C C . ARG A 1 126 ? -0.013 0.256 -17.313 1.00 98.06 126 ARG A C 1
ATOM 1002 O O . ARG A 1 126 ? -0.684 -0.586 -17.898 1.00 98.06 126 ARG A O 1
ATOM 1009 N N . MET A 1 127 ? -0.502 1.069 -16.379 1.00 96.50 127 MET A N 1
ATOM 1010 C CA . MET A 1 127 ? -1.879 1.021 -15.885 1.00 96.50 127 MET A CA 1
ATOM 1011 C C . MET A 1 127 ? -2.898 1.201 -17.023 1.00 96.50 127 MET A C 1
ATOM 1013 O O . MET A 1 127 ? -3.773 0.369 -17.227 1.00 96.50 127 MET A O 1
ATOM 1017 N N . LYS A 1 128 ? -2.720 2.237 -17.856 1.00 96.88 128 LYS A N 1
ATOM 1018 C CA . LYS A 1 128 ? -3.583 2.490 -19.024 1.00 96.88 128 LYS A CA 1
ATOM 1019 C C . LYS A 1 128 ? -3.507 1.397 -20.087 1.00 96.88 128 LYS A C 1
ATOM 1021 O O . LYS A 1 128 ? -4.491 1.156 -20.777 1.00 96.88 128 LYS A O 1
ATOM 1026 N N . ALA A 1 129 ? -2.337 0.786 -20.270 1.00 96.38 129 ALA A N 1
ATOM 1027 C CA . ALA A 1 129 ? -2.168 -0.313 -21.213 1.00 96.38 129 ALA A CA 1
ATOM 1028 C C . ALA A 1 129 ? -2.868 -1.591 -20.728 1.00 96.38 129 ALA A C 1
ATOM 1030 O O . ALA A 1 129 ? -3.413 -2.317 -21.552 1.00 96.38 129 ALA A O 1
ATOM 1031 N N . HIS A 1 130 ? -2.872 -1.842 -19.417 1.00 95.12 130 HIS A N 1
ATOM 1032 C CA . HIS A 1 130 ? -3.630 -2.927 -18.803 1.00 95.12 130 HIS A CA 1
ATOM 1033 C C . HIS A 1 130 ? -5.144 -2.711 -18.956 1.00 95.12 130 HIS A C 1
ATOM 1035 O O . HIS A 1 130 ? -5.827 -3.609 -19.431 1.00 95.12 130 HIS A O 1
ATOM 1041 N N . ASP A 1 131 ? -5.650 -1.510 -18.656 1.00 88.12 131 ASP A N 1
ATOM 1042 C CA . ASP A 1 131 ? -7.087 -1.183 -18.739 1.00 88.12 131 ASP A CA 1
ATOM 1043 C C . ASP A 1 131 ? -7.674 -1.238 -20.163 1.00 88.12 131 ASP A C 1
ATOM 1045 O O . ASP A 1 131 ? -8.891 -1.298 -20.335 1.00 88.12 131 ASP A O 1
ATOM 1049 N N . ALA A 1 132 ? -6.830 -1.157 -21.194 1.00 82.31 132 ALA A N 1
ATOM 1050 C CA . ALA A 1 132 ? -7.254 -1.223 -22.592 1.00 82.31 132 ALA A CA 1
ATOM 1051 C C . ALA A 1 132 ? -7.445 -2.660 -23.120 1.00 82.31 132 ALA A C 1
ATOM 1053 O O . ALA A 1 132 ? -7.893 -2.813 -24.262 1.00 82.31 132 ALA A O 1
ATOM 1054 N N . ASN A 1 133 ? -7.086 -3.679 -22.330 1.00 60.84 133 ASN A N 1
ATOM 1055 C CA . ASN A 1 133 ? -7.227 -5.103 -22.658 1.00 60.84 133 ASN A CA 1
ATOM 1056 C C . ASN A 1 133 ? -8.463 -5.719 -21.995 1.00 60.84 133 ASN A C 1
ATOM 1058 O O . ASN A 1 133 ? -9.037 -6.639 -22.622 1.00 60.84 133 ASN A O 1
#

InterPro domains:
  IPR018236 SAICAR synthetase, conserved site [PS01058] (67-75)
  IPR028923 SAICAR synthetase/ADE2, N-terminal [PF01259] (1-126)

Radius of gyration: 16.5 Å; chains: 1; bounding box: 42×32×48 Å

Secondary structure (DSSP, 8-state):
--TTPPPSS----EE---GGGT--EE-HHHHHHTTSS-HHHHHHHHHHHHHHHHHHHHHHHHTTEEEEEE--EEEE-TT--EEEES--STTTEEEEETTT--B-STHHHHTT---HHHHHHHHHHHHHHHHT-

Sequence (133 aa):
MEEGIVFDAPTIEFSYKSDPLDDPLLNEYHALALKLATKEEIETIKKYAFAVNDVLKAFWTDCGVTLVDFKLEFGKTSDGAVVLADEISPDTCRLWDSKTHEKLDKDRFRRDMGGVEDAYAEVMKRMKAHDAN

Foldseek 3Di:
DDPPDDDPDDDDWAFDPDVVVPGHTDDPVRCVVVVVDDPVLVVVVVVVLVVVVVVVQVLLVQLQKHFRDFDWDWDADPVGDIDTDDDDALAGTFIARNPPRHTLHCVCVVVVVDCNVVSRVSVVVSNVVSVVD